Protein AF-A0A4Y2AWJ6-F1 (afdb_monomer)

Secondary structure (DSSP, 8-state):
---PPPHHHHHHHHHHHHHHT-HHHHHHHTT---S-HHHHHHHHHHHHS-TTS---HHHHHHHHHHHHHHHTT--

Sequence (75 aa):
HKHSLPEPVLVSTKKVFRELADKKLLSKGIHGRTQNPNEGFNNCVWERIPKTTFVGINTLKIGVMDAVLCFNDGV

Solvent-accessible surface area (backbone atoms only — not comparable to full-atom values): 4567 Å² total; per-residue (Å²): 123,99,77,68,71,58,64,72,58,44,57,56,49,52,53,53,53,54,61,68,63,31,65,76,63,47,57,64,57,71,73,65,70,57,98,43,61,70,58,51,50,49,50,47,28,37,78,67,49,44,91,90,53,92,73,54,72,67,58,50,53,51,36,47,52,52,24,52,32,57,71,67,70,67,108

Mean predicted aligned error: 10.58 Å

Structure (mmCIF, N/CA/C/O backbone):
data_AF-A0A4Y2AWJ6-F1
#
_entry.id   AF-A0A4Y2AWJ6-F1
#
loop_
_atom_site.group_PDB
_atom_site.id
_atom_site.type_symbol
_atom_site.label_atom_id
_atom_site.label_alt_id
_atom_site.label_comp_id
_atom_site.label_asym_id
_atom_site.label_entity_id
_atom_site.label_seq_id
_atom_site.pdbx_PDB_ins_code
_atom_site.Cartn_x
_atom_site.Cartn_y
_atom_site.Cartn_z
_atom_site.occupancy
_atom_site.B_iso_or_equiv
_atom_site.auth_seq_id
_atom_site.auth_comp_id
_atom_site.auth_asym_id
_atom_site.auth_atom_id
_atom_site.pdbx_PDB_model_num
ATOM 1 N N . HIS A 1 1 ? 27.034 -19.213 -18.605 1.00 51.88 1 HIS A N 1
ATOM 2 C CA . HIS A 1 1 ? 25.919 -19.476 -17.670 1.00 51.88 1 HIS A CA 1
ATOM 3 C C . HIS A 1 1 ? 25.277 -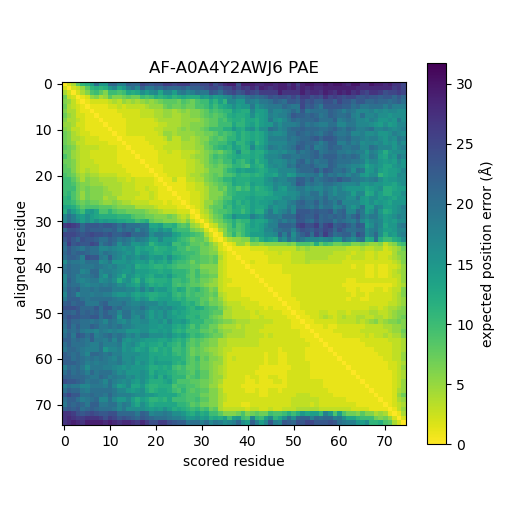20.793 -18.096 1.00 51.88 1 HIS A C 1
ATOM 5 O O . HIS A 1 1 ? 24.979 -20.926 -19.274 1.00 51.88 1 HIS A O 1
ATOM 11 N N . LYS A 1 2 ? 25.176 -21.800 -17.217 1.00 61.03 2 LYS A N 1
ATOM 12 C CA . LYS A 1 2 ? 24.913 -23.204 -17.618 1.00 61.03 2 LYS A CA 1
ATOM 13 C C . LYS A 1 2 ? 23.477 -23.464 -18.120 1.00 61.03 2 LYS A C 1
ATOM 15 O O . LYS A 1 2 ? 23.230 -24.507 -18.709 1.00 61.03 2 LYS A O 1
ATOM 20 N N . HIS A 1 3 ? 22.573 -22.492 -17.962 1.00 71.06 3 HIS A N 1
ATOM 21 C CA . HIS A 1 3 ? 21.181 -22.545 -18.422 1.00 71.06 3 HIS A CA 1
ATOM 22 C C . HIS A 1 3 ? 20.735 -21.170 -18.940 1.00 71.06 3 HIS A C 1
ATOM 24 O O . HIS A 1 3 ? 20.098 -20.399 -18.224 1.00 71.06 3 HIS A O 1
ATOM 30 N N . SER A 1 4 ? 21.136 -20.819 -20.162 1.00 80.00 4 SER A N 1
ATOM 31 C CA . SER A 1 4 ? 20.552 -19.671 -20.865 1.00 80.00 4 SER A CA 1
ATOM 32 C C . SER A 1 4 ? 19.156 -20.040 -21.364 1.00 80.00 4 SER A C 1
ATOM 34 O O . SER A 1 4 ? 18.926 -21.184 -21.759 1.00 80.00 4 SER A O 1
ATOM 36 N N . LEU A 1 5 ? 18.232 -19.077 -21.360 1.00 87.00 5 LEU A N 1
ATOM 37 C CA . LEU A 1 5 ? 16.942 -19.259 -22.024 1.00 87.00 5 LEU A CA 1
ATOM 38 C C . LEU A 1 5 ? 17.170 -19.600 -23.506 1.00 87.00 5 LEU A C 1
ATOM 40 O O . LEU A 1 5 ? 18.107 -19.058 -24.102 1.00 87.00 5 LEU A O 1
ATOM 44 N N . PRO A 1 6 ? 16.328 -20.456 -24.113 1.00 92.44 6 PRO A N 1
ATOM 45 C CA . PRO A 1 6 ? 16.378 -20.691 -25.549 1.00 92.44 6 PRO A CA 1
ATOM 46 C C . PRO A 1 6 ? 16.303 -19.366 -26.315 1.00 92.44 6 PRO A C 1
ATOM 48 O O . PRO A 1 6 ? 15.495 -18.501 -25.973 1.00 92.44 6 PRO A O 1
ATOM 51 N N . GLU A 1 7 ? 17.112 -19.222 -27.366 1.00 91.00 7 GLU A N 1
ATOM 52 C CA . GLU A 1 7 ? 17.222 -17.982 -28.151 1.00 91.00 7 GLU A CA 1
ATOM 53 C C . GLU A 1 7 ? 15.857 -17.392 -28.565 1.00 91.00 7 GLU A C 1
ATOM 55 O O . GLU A 1 7 ? 15.643 -16.196 -28.357 1.00 91.00 7 GLU A O 1
ATOM 60 N N . PRO A 1 8 ? 14.867 -18.186 -29.029 1.00 92.06 8 PRO A N 1
ATOM 61 C CA . PRO A 1 8 ? 13.555 -17.642 -29.387 1.00 92.06 8 PRO A CA 1
ATOM 62 C C . PRO A 1 8 ? 12.815 -17.003 -28.204 1.00 92.06 8 PRO A C 1
ATOM 64 O O . PRO A 1 8 ? 12.144 -15.980 -28.358 1.00 92.06 8 PRO A O 1
ATOM 67 N N . VAL A 1 9 ? 12.959 -17.578 -27.005 1.00 91.94 9 VAL A N 1
ATOM 68 C CA . VAL A 1 9 ? 12.358 -17.056 -25.769 1.00 91.94 9 VAL A CA 1
ATOM 69 C C . VAL A 1 9 ? 13.050 -15.760 -25.371 1.00 91.94 9 VAL A C 1
ATOM 71 O O . VAL A 1 9 ? 12.384 -14.785 -25.023 1.00 91.94 9 VAL A O 1
ATOM 74 N N . LEU A 1 10 ? 14.379 -15.719 -25.473 1.00 92.06 10 LEU A N 1
ATOM 75 C CA . LEU A 1 10 ? 15.169 -14.541 -25.141 1.00 92.06 10 LEU A CA 1
ATOM 76 C C . LEU A 1 10 ? 14.851 -13.370 -26.076 1.00 92.06 10 LEU A C 1
ATOM 78 O O . LEU A 1 10 ? 14.605 -12.266 -25.597 1.00 92.06 10 LEU A O 1
ATOM 82 N N . VAL A 1 11 ? 14.782 -13.609 -27.387 1.00 92.19 11 VAL A N 1
ATOM 83 C CA . VAL A 1 11 ? 14.408 -12.593 -28.385 1.00 92.19 11 VAL A CA 1
ATOM 84 C C . VAL A 1 11 ? 13.001 -12.053 -28.120 1.00 92.19 11 VAL A C 1
ATOM 86 O O . VAL A 1 11 ? 12.810 -10.834 -28.079 1.00 92.19 11 VAL A O 1
ATOM 89 N N . SER A 1 12 ? 12.038 -12.942 -27.864 1.00 91.19 12 SER A N 1
ATOM 90 C CA . SER A 1 12 ? 10.650 -12.560 -27.573 1.00 91.19 12 SER A CA 1
ATOM 91 C C . SER A 1 12 ? 10.549 -11.725 -26.292 1.00 91.19 12 SER A C 1
ATOM 93 O O . SER A 1 12 ? 9.941 -10.656 -26.280 1.00 91.19 12 SER A O 1
ATOM 95 N N . THR A 1 13 ? 11.221 -12.159 -25.226 1.00 92.12 13 THR A N 1
ATOM 96 C CA . THR A 1 13 ? 11.190 -11.501 -23.911 1.00 92.12 13 THR A CA 1
ATOM 97 C C . THR A 1 13 ? 11.931 -10.165 -23.931 1.00 92.12 13 THR A C 1
ATOM 99 O O . THR A 1 13 ? 11.465 -9.175 -23.370 1.00 92.12 13 THR A O 1
ATOM 102 N N . LYS A 1 14 ? 13.066 -10.087 -24.633 1.00 93.38 14 LYS A N 1
ATOM 103 C CA . LYS A 1 14 ? 13.875 -8.866 -24.753 1.00 93.38 14 LYS A CA 1
ATOM 1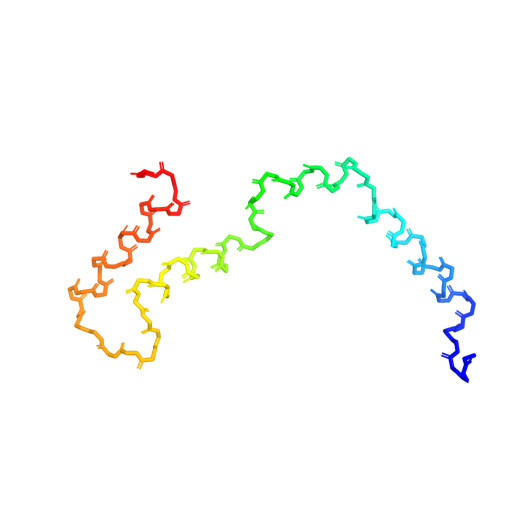04 C C . LYS A 1 14 ? 13.114 -7.732 -25.435 1.00 93.38 14 LYS A C 1
ATOM 106 O O . LYS A 1 14 ? 13.313 -6.574 -25.069 1.00 93.38 14 LYS A O 1
ATOM 111 N N . LYS A 1 15 ? 12.249 -8.047 -26.404 1.00 91.94 15 LYS A N 1
ATOM 112 C CA . LYS A 1 15 ? 11.361 -7.058 -27.028 1.00 91.94 15 LYS A CA 1
ATOM 113 C C . LYS A 1 15 ? 10.406 -6.455 -25.994 1.00 91.94 15 LYS A C 1
ATOM 115 O O . LYS A 1 15 ? 10.402 -5.239 -25.830 1.00 91.94 15 LYS A O 1
ATOM 120 N N . VAL A 1 16 ? 9.702 -7.301 -25.241 1.00 92.94 16 VAL A N 1
ATOM 121 C CA . VAL A 1 16 ? 8.768 -6.874 -24.184 1.00 92.94 16 VAL A CA 1
ATOM 122 C C . VAL A 1 16 ? 9.477 -6.023 -23.129 1.00 92.94 16 VAL A C 1
ATOM 124 O O . VAL A 1 16 ? 9.006 -4.947 -22.781 1.00 92.94 16 VAL A O 1
ATOM 127 N N . PHE A 1 17 ? 10.657 -6.445 -22.667 1.00 90.88 17 PHE A N 1
ATOM 128 C CA . PHE A 1 17 ? 11.430 -5.673 -21.690 1.00 90.88 17 PHE A CA 1
ATOM 129 C C . PHE A 1 17 ? 11.817 -4.279 -22.191 1.00 90.88 17 PHE A C 1
ATOM 131 O O . PHE A 1 17 ? 11.778 -3.323 -21.423 1.00 90.88 17 PHE A O 1
ATOM 138 N N . ARG A 1 18 ? 12.191 -4.143 -23.469 1.00 93.38 18 ARG A N 1
ATOM 139 C CA . ARG A 1 18 ? 12.523 -2.835 -24.055 1.00 93.38 18 ARG A CA 1
ATOM 140 C C . ARG A 1 18 ? 11.308 -1.920 -24.141 1.00 93.38 18 ARG A C 1
ATOM 142 O O . ARG A 1 18 ? 11.443 -0.735 -23.868 1.00 93.38 18 ARG A O 1
ATOM 149 N N . GLU A 1 19 ? 10.151 -2.466 -24.500 1.00 91.50 19 GLU A N 1
ATOM 150 C CA . GLU A 1 19 ? 8.890 -1.719 -24.554 1.00 91.50 19 GLU A CA 1
ATOM 151 C C . GLU A 1 19 ? 8.454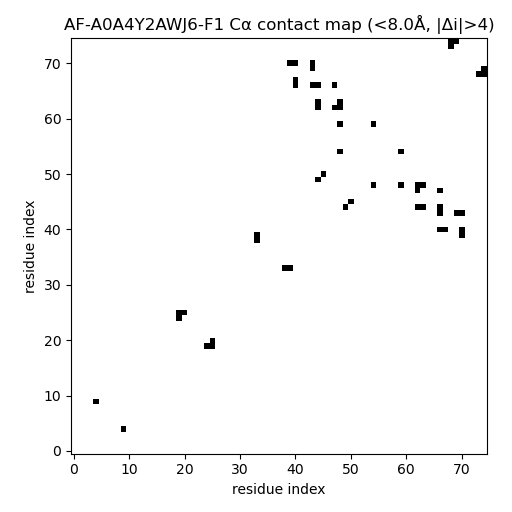 -1.262 -23.154 1.00 91.50 19 GLU A C 1
ATOM 153 O O . GLU A 1 19 ? 8.054 -0.114 -22.976 1.00 91.50 19 GLU A O 1
ATOM 158 N N . LEU A 1 20 ? 8.614 -2.115 -22.137 1.00 87.06 20 LEU A N 1
ATOM 159 C CA . LEU A 1 20 ? 8.334 -1.766 -20.739 1.00 87.06 20 LEU A CA 1
ATOM 160 C C . LEU A 1 20 ? 9.327 -0.749 -20.154 1.00 87.06 20 LEU A C 1
ATOM 162 O O . LEU A 1 20 ? 8.980 -0.015 -19.232 1.00 87.06 20 LEU A O 1
ATOM 166 N N . ALA A 1 21 ? 10.544 -0.680 -20.694 1.00 89.75 21 ALA A N 1
ATOM 167 C CA . ALA A 1 21 ? 11.560 0.300 -20.313 1.00 89.75 21 ALA A CA 1
ATOM 168 C C . ALA A 1 21 ? 11.421 1.650 -21.049 1.00 89.75 21 ALA A C 1
ATOM 170 O O . ALA A 1 21 ? 12.286 2.520 -20.904 1.00 89.75 21 ALA A O 1
ATOM 171 N N . ASP A 1 22 ? 10.366 1.842 -21.849 1.00 92.06 22 ASP A N 1
ATOM 172 C CA . ASP A 1 22 ? 10.125 3.094 -22.560 1.00 92.06 22 ASP A CA 1
ATOM 173 C C . ASP A 1 22 ? 9.963 4.269 -21.580 1.00 92.06 22 ASP A C 1
ATOM 175 O O . ASP A 1 22 ? 9.116 4.264 -20.687 1.00 92.06 22 ASP A O 1
ATOM 179 N N . LYS A 1 23 ? 10.767 5.323 -21.755 1.00 88.25 23 LYS A N 1
ATOM 180 C CA . LYS A 1 23 ? 10.798 6.467 -20.828 1.00 88.25 23 LYS A CA 1
ATOM 181 C C . LYS A 1 23 ? 9.466 7.216 -20.761 1.00 88.25 23 LYS A C 1
ATOM 183 O O . LYS A 1 23 ? 9.155 7.784 -19.719 1.00 88.25 23 LYS A O 1
ATOM 188 N N . LYS A 1 24 ? 8.687 7.233 -21.847 1.00 87.56 24 LYS A N 1
ATOM 189 C CA . LYS A 1 24 ? 7.369 7.883 -21.904 1.00 87.56 24 LYS A CA 1
ATOM 190 C C . LYS A 1 24 ? 6.290 7.022 -21.239 1.00 87.56 24 LYS A C 1
ATOM 192 O O . LYS A 1 24 ? 5.322 7.564 -20.712 1.00 87.56 24 LYS A O 1
ATOM 197 N N . LEU A 1 25 ? 6.440 5.700 -21.248 1.00 84.06 25 LEU A N 1
ATOM 198 C CA . LEU A 1 25 ? 5.631 4.782 -20.453 1.00 84.06 25 LEU A CA 1
ATOM 199 C C . LEU A 1 25 ? 5.962 4.927 -18.963 1.00 84.06 25 LEU A C 1
ATOM 201 O O . LEU A 1 25 ? 5.061 5.148 -18.158 1.00 84.06 25 LEU A O 1
ATOM 205 N N . LEU A 1 26 ? 7.249 4.884 -18.611 1.00 83.06 26 LEU A N 1
ATOM 206 C CA . LEU A 1 26 ? 7.717 5.027 -17.233 1.00 83.06 26 LEU A CA 1
ATOM 207 C C . LEU A 1 26 ? 7.372 6.400 -16.644 1.00 83.06 26 LEU A C 1
ATOM 209 O O . LEU A 1 26 ? 7.001 6.472 -15.476 1.00 83.06 26 LEU A O 1
ATOM 213 N N . SER A 1 27 ? 7.403 7.475 -17.445 1.00 82.56 27 SER A N 1
ATOM 214 C CA . SER A 1 27 ? 7.062 8.825 -16.976 1.00 82.56 27 SER A CA 1
ATOM 215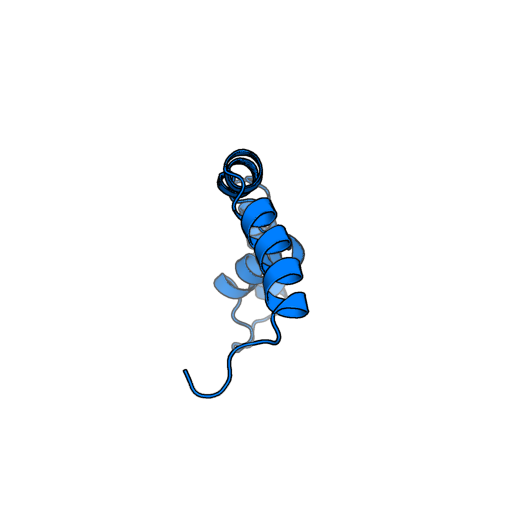 C C . SER A 1 27 ? 5.628 8.959 -16.457 1.00 82.56 27 SER A C 1
ATOM 217 O O . SER A 1 2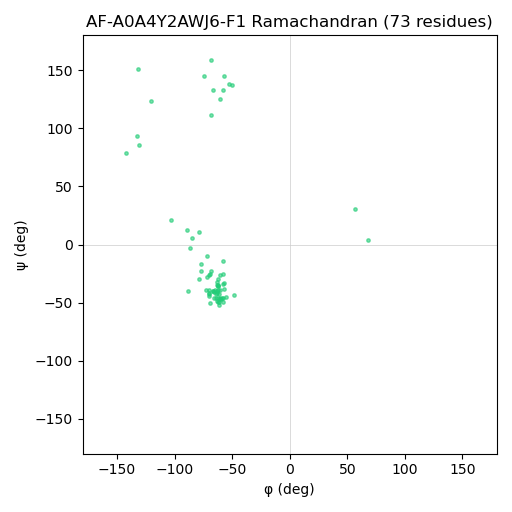7 ? 5.356 9.769 -15.569 1.00 82.56 27 SER A O 1
ATOM 219 N N . LYS A 1 28 ? 4.713 8.114 -16.945 1.00 74.25 28 LYS A N 1
ATOM 220 C CA . LYS A 1 28 ? 3.331 8.038 -16.453 1.00 74.25 28 LYS A CA 1
ATOM 221 C C . LYS A 1 28 ? 3.240 7.405 -15.064 1.00 74.25 28 LYS A C 1
ATOM 223 O O . LYS A 1 28 ? 2.340 7.753 -14.311 1.00 74.25 28 LYS A O 1
ATOM 228 N N . GLY A 1 29 ? 4.177 6.522 -14.712 1.00 66.00 29 GLY A N 1
ATOM 229 C CA . GLY A 1 29 ? 4.273 5.916 -13.380 1.00 66.00 29 GLY A CA 1
ATOM 230 C C . GLY A 1 29 ? 4.873 6.840 -12.314 1.00 66.00 29 GLY A C 1
ATOM 231 O O . GLY A 1 29 ? 4.690 6.591 -11.128 1.00 66.00 29 GLY A O 1
ATOM 232 N N . ILE A 1 30 ? 5.544 7.930 -12.711 1.00 67.06 30 ILE A N 1
ATOM 233 C CA . ILE A 1 30 ? 6.196 8.876 -11.780 1.00 67.06 30 ILE A CA 1
ATOM 234 C C . ILE A 1 30 ? 5.163 9.666 -10.959 1.00 67.06 30 ILE A C 1
ATOM 236 O O . ILE A 1 30 ? 5.459 10.113 -9.858 1.00 67.06 30 ILE A O 1
ATOM 240 N N . HIS A 1 31 ? 3.924 9.779 -11.447 1.00 63.34 31 HIS A N 1
ATOM 241 C CA . HIS A 1 31 ? 2.834 10.456 -10.737 1.00 63.34 31 HIS A CA 1
ATOM 242 C C . HIS A 1 31 ? 2.200 9.601 -9.625 1.00 63.34 31 HIS A C 1
ATOM 244 O O . HIS A 1 31 ? 1.147 9.961 -9.106 1.00 63.34 31 HIS A O 1
ATOM 250 N N . GLY A 1 32 ? 2.813 8.468 -9.261 1.00 53.12 32 GLY A N 1
ATOM 251 C CA . GLY A 1 32 ? 2.611 7.836 -7.956 1.00 53.12 32 GLY A CA 1
ATOM 252 C C . GLY A 1 32 ? 1.228 7.244 -7.689 1.00 53.12 32 GLY A C 1
ATOM 253 O O . GLY A 1 32 ? 1.006 6.725 -6.599 1.00 53.12 32 GLY A O 1
ATOM 254 N N . ARG A 1 33 ? 0.297 7.252 -8.652 1.00 60.28 33 ARG A N 1
ATOM 255 C CA . ARG A 1 33 ? -0.922 6.454 -8.514 1.00 60.28 33 ARG A CA 1
ATOM 256 C C . ARG A 1 33 ? -0.514 4.992 -8.601 1.00 60.28 33 ARG A C 1
ATOM 258 O O . ARG A 1 33 ? -0.038 4.533 -9.640 1.00 60.28 33 ARG A O 1
ATOM 265 N N . THR A 1 34 ? -0.633 4.291 -7.479 1.00 58.09 34 THR A N 1
ATOM 266 C CA . THR A 1 34 ? -0.346 2.863 -7.383 1.00 58.09 34 THR A CA 1
ATOM 267 C C . THR A 1 34 ? -1.085 2.126 -8.497 1.00 58.09 34 THR A C 1
ATOM 269 O O . THR A 1 34 ? -2.250 2.402 -8.780 1.00 58.09 34 THR A O 1
ATOM 272 N N . GLN A 1 35 ? -0.411 1.164 -9.138 1.00 61.41 35 GLN A N 1
ATOM 273 C CA . GLN A 1 35 ? -1.018 0.321 -10.181 1.00 61.41 35 GLN A CA 1
ATOM 274 C C . GLN A 1 35 ? -2.252 -0.449 -9.668 1.00 61.41 35 GLN A C 1
ATOM 276 O O . GLN A 1 35 ? -3.042 -0.952 -10.462 1.00 61.41 35 GLN A O 1
ATOM 281 N N . ASN A 1 36 ? -2.434 -0.500 -8.344 1.00 81.69 36 ASN A N 1
ATOM 282 C CA . ASN A 1 36 ? -3.554 -1.110 -7.655 1.00 81.69 36 ASN A CA 1
ATOM 283 C C . ASN A 1 36 ? -4.110 -0.160 -6.569 1.00 81.69 36 ASN A C 1
ATOM 285 O O . ASN A 1 36 ? -3.634 -0.180 -5.429 1.00 81.69 36 ASN A O 1
ATOM 289 N N . PRO A 1 37 ? -5.134 0.656 -6.886 1.00 82.69 37 PRO A N 1
ATOM 290 C CA . PRO A 1 37 ? -5.770 1.551 -5.917 1.00 82.69 37 PRO A CA 1
ATOM 291 C C . PRO A 1 37 ? -6.309 0.809 -4.693 1.00 82.69 37 PRO A C 1
ATOM 293 O O . PRO A 1 37 ? -6.251 1.332 -3.582 1.00 82.69 37 PRO A O 1
ATOM 296 N N . ASN A 1 38 ? -6.772 -0.434 -4.884 1.00 88.88 38 ASN A N 1
ATOM 297 C CA . ASN A 1 38 ? -7.271 -1.248 -3.786 1.00 88.88 38 ASN A CA 1
ATOM 298 C C . ASN A 1 38 ? -6.173 -1.571 -2.793 1.00 88.88 38 ASN A C 1
ATOM 300 O O . ASN A 1 38 ? -6.480 -1.566 -1.619 1.00 88.88 38 ASN A O 1
ATOM 304 N N . GLU A 1 39 ? -4.942 -1.859 -3.224 1.00 88.50 39 GLU A N 1
ATOM 305 C CA . GLU A 1 39 ? -3.806 -2.136 -2.332 1.00 88.50 39 GLU A CA 1
ATOM 306 C C . GLU A 1 39 ? -3.306 -0.869 -1.639 1.00 88.50 39 GLU A C 1
ATOM 308 O O . GLU A 1 39 ? -3.044 -0.902 -0.440 1.00 88.50 39 GLU A O 1
ATOM 313 N N . GLY A 1 40 ? -3.270 0.260 -2.354 1.00 88.44 40 GLY A N 1
ATOM 314 C CA . GLY A 1 40 ? -2.912 1.554 -1.769 1.00 88.44 40 GLY A CA 1
ATOM 315 C C . GLY A 1 40 ? -3.877 1.998 -0.664 1.00 88.44 40 GLY A C 1
ATOM 316 O O . GLY A 1 40 ? -3.439 2.326 0.438 1.00 88.44 40 GLY A O 1
ATOM 317 N N . PHE A 1 41 ? -5.187 1.956 -0.924 1.00 92.12 41 PHE A N 1
ATOM 318 C CA . PHE A 1 41 ? -6.207 2.339 0.062 1.00 92.12 41 PHE A CA 1
ATOM 319 C C . PHE A 1 41 ? -6.142 1.460 1.309 1.00 92.12 41 PHE A C 1
ATOM 321 O O . PHE A 1 41 ? -6.132 1.912 2.448 1.00 92.12 41 PHE A O 1
ATOM 328 N N . ASN A 1 42 ? -6.057 0.168 1.071 1.00 93.38 42 ASN A N 1
ATOM 329 C CA . ASN A 1 42 ? -5.927 -0.839 2.093 1.00 93.38 42 ASN A CA 1
ATOM 330 C C . ASN A 1 42 ? -4.671 -0.629 2.962 1.00 93.38 42 ASN A C 1
ATOM 332 O O . ASN A 1 42 ? -4.784 -0.622 4.185 1.00 93.38 42 ASN A O 1
ATOM 336 N N . ASN A 1 43 ? -3.502 -0.364 2.362 1.00 93.06 43 ASN A N 1
ATOM 337 C CA . ASN A 1 43 ? -2.292 0.000 3.108 1.00 93.06 43 ASN A CA 1
ATOM 338 C C . ASN A 1 43 ? -2.525 1.219 4.016 1.00 93.06 43 ASN A C 1
ATOM 340 O O . ASN A 1 43 ? -2.212 1.168 5.203 1.00 93.06 43 ASN A O 1
ATOM 344 N N . CYS A 1 44 ? -3.179 2.257 3.487 1.00 93.31 44 CYS A N 1
ATOM 345 C CA . CYS A 1 44 ? -3.564 3.460 4.229 1.00 93.31 44 CYS A CA 1
ATOM 346 C C . CYS A 1 44 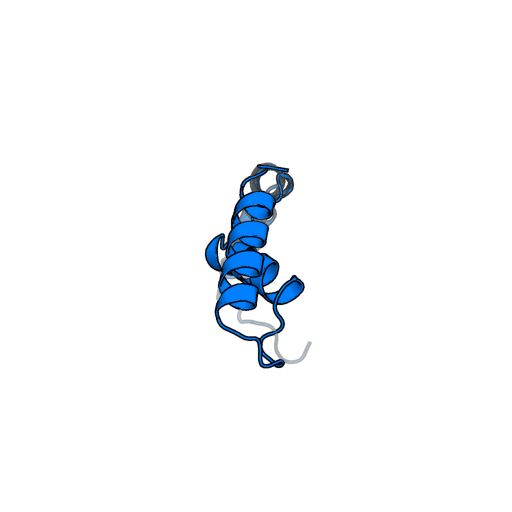? -4.448 3.143 5.457 1.00 93.31 44 CYS A C 1
ATOM 348 O O . CYS A 1 44 ? -4.270 3.738 6.523 1.00 93.31 44 CYS A O 1
ATOM 350 N N . VAL A 1 45 ? -5.368 2.174 5.337 1.00 95.94 45 VAL A N 1
ATOM 351 C CA . VAL A 1 45 ? -6.179 1.670 6.461 1.00 95.94 45 VAL A CA 1
ATOM 352 C C . VAL A 1 45 ? -5.306 0.957 7.495 1.00 95.94 45 VAL A C 1
ATOM 354 O O . VAL A 1 45 ? -5.455 1.207 8.688 1.00 95.94 45 VAL A O 1
ATOM 357 N N . TRP A 1 46 ? -4.390 0.080 7.082 1.00 96.31 46 TRP A N 1
ATOM 358 C CA . TRP A 1 46 ? -3.619 -0.747 8.023 1.00 96.31 46 TRP A CA 1
ATOM 359 C C . TRP A 1 46 ? -2.490 -0.015 8.739 1.00 96.31 46 TRP A C 1
ATOM 361 O O . TRP A 1 46 ? -2.127 -0.425 9.839 1.00 96.31 46 TRP A O 1
ATOM 371 N N . GLU A 1 47 ? -1.988 1.079 8.170 1.00 95.12 47 GLU A N 1
ATOM 372 C CA . GLU A 1 47 ? -1.093 2.011 8.869 1.00 95.12 47 GLU A CA 1
ATOM 373 C C . GLU A 1 47 ? -1.778 2.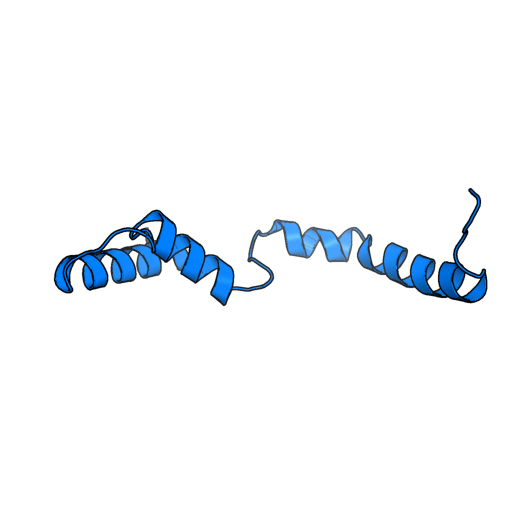675 10.074 1.00 95.12 47 GLU A C 1
ATOM 375 O O . GLU A 1 47 ? -1.132 2.935 11.086 1.00 95.12 47 GLU A O 1
ATOM 380 N N . ARG A 1 48 ? -3.096 2.907 9.995 1.00 94.69 48 ARG A N 1
ATOM 381 C CA . ARG A 1 48 ? -3.904 3.489 11.083 1.00 94.69 48 ARG A CA 1
ATOM 382 C C . ARG A 1 48 ? -4.455 2.436 12.033 1.00 94.69 48 ARG A C 1
ATOM 384 O O . ARG A 1 48 ? -4.529 2.659 13.238 1.00 94.69 48 ARG A O 1
ATOM 391 N N . ILE A 1 49 ? -4.890 1.306 11.478 1.00 97.06 49 ILE A N 1
ATOM 392 C CA . ILE A 1 49 ? -5.583 0.232 12.192 1.00 97.06 49 ILE A CA 1
ATOM 393 C C . ILE A 1 49 ? -4.917 -1.106 11.842 1.00 97.06 49 ILE A C 1
ATOM 395 O O . ILE A 1 49 ? -5.339 -1.797 10.904 1.00 97.06 49 ILE A O 1
ATOM 399 N N . PRO A 1 50 ? -3.849 -1.488 12.564 1.00 95.94 50 PRO A N 1
ATOM 400 C CA . PRO A 1 50 ? -3.113 -2.707 12.264 1.00 95.94 50 PRO A CA 1
ATOM 401 C C . PRO A 1 50 ? -4.007 -3.948 12.322 1.00 95.94 50 PRO A C 1
ATOM 403 O O . PRO A 1 50 ? -4.726 -4.169 13.296 1.00 95.94 50 PRO A O 1
ATOM 406 N N . LYS A 1 51 ? -3.909 -4.820 11.308 1.00 94.81 51 LYS A N 1
ATOM 407 C CA . LYS A 1 51 ? -4.683 -6.082 11.228 1.00 94.81 51 LYS A CA 1
ATOM 408 C C . LYS A 1 51 ? -4.464 -7.011 12.421 1.00 94.81 51 LYS A C 1
ATOM 410 O O . LYS A 1 51 ? -5.284 -7.879 12.695 1.00 94.81 51 LYS A O 1
ATOM 415 N N . THR A 1 52 ? -3.314 -6.876 13.068 1.00 96.56 52 THR A N 1
ATOM 416 C CA . THR A 1 52 ? -2.854 -7.728 14.164 1.00 96.56 52 THR A CA 1
ATOM 417 C C . THR A 1 52 ? -3.352 -7.257 15.526 1.00 96.56 52 THR A C 1
ATOM 419 O O . THR A 1 52 ? -3.087 -7.918 16.527 1.00 96.56 52 THR A O 1
ATOM 422 N N . THR A 1 53 ? -4.063 -6.129 15.586 1.00 95.12 53 THR A N 1
ATOM 423 C CA . THR A 1 53 ? -4.517 -5.520 16.833 1.00 95.12 53 THR A CA 1
ATOM 424 C C . THR A 1 53 ? -6.035 -5.427 16.840 1.00 95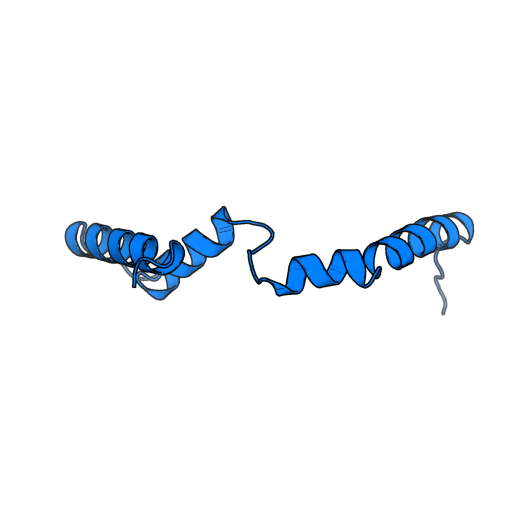.12 53 THR A C 1
ATOM 426 O O . THR A 1 53 ? -6.645 -4.833 15.954 1.00 95.12 53 THR A O 1
ATOM 429 N N . PHE A 1 54 ? -6.662 -6.007 17.863 1.00 96.81 54 PHE A N 1
ATOM 430 C CA . PHE A 1 54 ? -8.095 -5.840 18.067 1.00 96.81 54 PHE A CA 1
ATOM 431 C C . PHE A 1 54 ? -8.412 -4.382 18.416 1.00 96.81 54 PHE A C 1
ATOM 433 O O . PHE A 1 54 ? -7.789 -3.796 19.301 1.00 96.81 54 PHE A O 1
ATOM 440 N N . VAL A 1 55 ? -9.424 -3.824 17.756 1.00 96.38 55 VAL A N 1
ATOM 441 C CA . VAL A 1 55 ? -9.974 -2.503 18.062 1.00 96.38 55 VAL A CA 1
ATOM 442 C C . VAL A 1 55 ? -11.495 -2.576 18.156 1.00 96.38 55 VAL A C 1
ATOM 444 O O . VAL A 1 55 ? -12.140 -3.390 17.494 1.00 96.38 55 VAL A O 1
ATOM 447 N N . GLY A 1 56 ? -12.086 -1.700 18.967 1.00 98.00 56 GLY A N 1
ATOM 448 C CA . GLY A 1 56 ? -13.539 -1.560 19.033 1.00 98.00 56 GLY A CA 1
ATOM 449 C C . GLY A 1 56 ? -14.129 -0.975 17.744 1.00 98.00 56 GLY A C 1
ATOM 450 O O . GLY A 1 56 ? -13.453 -0.276 16.988 1.00 98.00 56 GLY A O 1
ATOM 451 N N . ILE A 1 57 ? -15.427 -1.204 17.517 1.00 97.69 57 ILE A N 1
ATOM 452 C CA . ILE A 1 57 ? -16.124 -0.787 16.286 1.00 97.69 57 ILE A CA 1
ATOM 453 C C . ILE A 1 57 ? -16.049 0.724 16.017 1.00 97.69 57 ILE A C 1
ATOM 455 O O . ILE A 1 57 ? -15.967 1.141 14.864 1.00 97.69 57 ILE A O 1
ATOM 459 N N . ASN A 1 58 ? -16.048 1.555 17.062 1.00 98.25 58 ASN A N 1
ATOM 460 C CA . ASN A 1 58 ? -15.956 3.009 16.907 1.00 98.25 58 ASN A CA 1
ATOM 461 C C . ASN A 1 58 ? -14.564 3.431 16.425 1.00 98.25 58 ASN A C 1
ATOM 463 O O . ASN A 1 58 ? -14.458 4.208 15.480 1.00 98.25 58 ASN A O 1
ATOM 467 N N . THR A 1 59 ? -13.506 2.863 17.008 1.00 97.75 59 THR A N 1
ATOM 468 C CA . THR A 1 59 ? -12.122 3.078 16.566 1.00 97.75 59 THR A CA 1
ATOM 469 C C . THR A 1 59 ? -11.923 2.598 15.131 1.00 97.75 59 THR A C 1
ATOM 471 O O . THR A 1 59 ? -11.336 3.319 14.330 1.00 97.75 59 THR A O 1
ATOM 474 N N . LEU A 1 60 ? -12.480 1.430 14.779 1.00 97.19 60 LEU A N 1
ATOM 475 C CA . LEU A 1 60 ? -12.442 0.911 13.411 1.00 97.19 60 LEU A CA 1
ATOM 476 C C . LEU A 1 60 ? -13.075 1.898 12.418 1.00 97.19 60 LEU A C 1
ATOM 478 O O . LEU A 1 60 ? -12.462 2.238 11.411 1.00 97.19 60 LEU A O 1
ATOM 482 N N . LYS A 1 61 ? -14.284 2.393 12.712 1.00 97.88 61 LYS A N 1
ATOM 483 C CA . LYS A 1 61 ? -14.988 3.358 11.853 1.00 97.88 61 LYS A CA 1
ATOM 484 C C . LYS A 1 61 ? -14.194 4.650 11.669 1.00 97.88 61 LYS A C 1
ATOM 486 O O . LYS A 1 61 ? -14.060 5.113 10.542 1.00 97.88 61 LYS A O 1
ATOM 491 N N . ILE A 1 62 ? -13.666 5.213 12.757 1.00 97.62 62 ILE A N 1
ATOM 492 C CA . ILE A 1 62 ? -12.889 6.459 12.714 1.00 97.62 62 ILE A CA 1
ATOM 493 C C . ILE A 1 62 ? -11.618 6.270 11.883 1.00 97.62 62 ILE A C 1
ATOM 495 O O . ILE A 1 62 ? -11.374 7.060 10.978 1.00 97.62 62 ILE A O 1
ATOM 499 N N . GLY A 1 63 ? -10.850 5.203 12.124 1.00 96.81 63 GLY A N 1
ATOM 500 C CA . GLY A 1 63 ? -9.616 4.951 11.379 1.00 96.81 63 GLY A CA 1
ATOM 501 C C . GLY A 1 63 ? -9.852 4.708 9.885 1.00 96.81 63 GLY A C 1
ATOM 502 O O . GLY A 1 63 ? -9.048 5.137 9.062 1.00 96.81 63 GLY A O 1
ATOM 503 N N . VAL A 1 64 ? -10.967 4.066 9.511 1.00 96.44 64 VAL A N 1
ATOM 504 C CA . VAL A 1 64 ? -11.323 3.877 8.096 1.00 96.44 64 VAL A CA 1
ATOM 505 C C . VAL A 1 64 ? -11.720 5.208 7.458 1.00 96.44 64 VAL A C 1
ATOM 507 O O . VAL A 1 64 ? -11.298 5.481 6.339 1.00 96.44 64 VAL A O 1
ATOM 510 N N . MET A 1 65 ? -12.485 6.059 8.152 1.00 96.50 65 MET A N 1
ATOM 511 C CA . MET A 1 65 ? -12.820 7.397 7.644 1.00 96.50 65 MET A CA 1
ATOM 512 C C . MET A 1 65 ? -11.572 8.274 7.475 1.00 96.50 65 MET A C 1
ATOM 514 O O . MET A 1 65 ? -11.438 8.933 6.449 1.00 96.50 65 MET A O 1
ATOM 518 N N . ASP A 1 66 ? -10.633 8.229 8.421 1.00 95.94 66 ASP A N 1
ATOM 519 C CA . ASP A 1 66 ? -9.354 8.944 8.320 1.00 95.94 66 ASP A CA 1
ATOM 520 C C . ASP A 1 66 ? -8.499 8.441 7.139 1.00 95.94 66 ASP A C 1
ATOM 522 O O . ASP A 1 66 ? -7.930 9.234 6.389 1.00 95.94 66 ASP A O 1
ATOM 526 N N . ALA A 1 67 ? -8.479 7.124 6.893 1.00 95.00 67 ALA A N 1
ATOM 527 C CA . ALA A 1 67 ? -7.833 6.548 5.712 1.00 95.00 67 ALA A CA 1
ATOM 528 C C . ALA A 1 67 ? -8.485 7.019 4.400 1.00 95.00 67 ALA A C 1
ATOM 530 O O . ALA A 1 67 ? -7.783 7.304 3.434 1.00 95.00 67 ALA A O 1
ATOM 531 N N . VAL A 1 68 ? -9.819 7.135 4.359 1.00 95.12 68 VAL A N 1
ATOM 532 C CA . VAL A 1 68 ? -10.551 7.663 3.193 1.00 95.12 68 VAL A CA 1
ATOM 533 C C . VAL A 1 68 ? -10.193 9.125 2.930 1.00 95.12 68 VAL A C 1
ATOM 535 O O . VAL A 1 68 ? -9.988 9.482 1.772 1.00 95.12 68 VAL A O 1
ATOM 538 N N . LEU A 1 69 ? -10.102 9.957 3.972 1.00 94.62 69 LEU A N 1
ATOM 539 C CA . LEU A 1 69 ? -9.712 11.362 3.832 1.00 94.62 69 LEU A CA 1
ATOM 540 C C . LEU A 1 69 ? -8.286 11.489 3.284 1.00 94.62 69 LEU A C 1
ATOM 542 O O . LEU A 1 69 ? -8.071 12.175 2.290 1.00 94.62 69 LEU A O 1
ATOM 546 N N . CYS A 1 70 ? -7.333 10.765 3.875 1.00 91.19 70 CYS A N 1
ATOM 547 C CA . CYS A 1 70 ? -5.930 10.804 3.468 1.00 91.19 70 CYS A CA 1
ATOM 548 C C . CYS A 1 70 ? -5.688 10.227 2.065 1.00 91.19 70 CYS A C 1
ATOM 550 O O . CYS A 1 70 ? -4.903 10.783 1.306 1.00 91.19 70 CYS A O 1
ATOM 552 N N . PHE A 1 71 ? -6.364 9.136 1.692 1.00 90.25 71 PHE A N 1
ATOM 553 C CA . PHE A 1 71 ? -6.178 8.506 0.381 1.00 90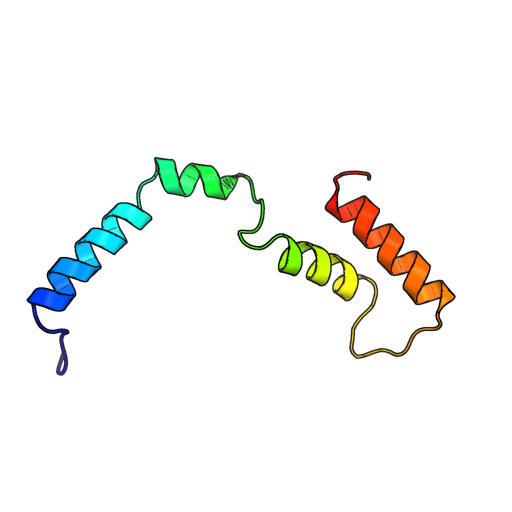.25 71 PHE A CA 1
ATOM 554 C C . PHE A 1 71 ? -6.728 9.346 -0.782 1.00 90.25 71 PHE A C 1
ATOM 556 O O . PHE A 1 71 ? -6.267 9.203 -1.911 1.00 90.25 71 PHE A O 1
ATOM 563 N N . ASN A 1 72 ? -7.727 10.194 -0.523 1.00 89.38 72 ASN A N 1
ATOM 564 C CA . ASN A 1 72 ? -8.385 11.008 -1.546 1.00 89.38 72 ASN A CA 1
ATOM 565 C C . ASN A 1 72 ? -7.937 12.481 -1.533 1.00 89.38 72 ASN A C 1
ATOM 567 O O . ASN A 1 72 ? -8.678 13.327 -2.032 1.00 89.38 72 ASN A O 1
ATOM 571 N N . ASP A 1 73 ? -6.766 12.791 -0.966 1.00 78.44 73 ASP A N 1
ATOM 572 C CA . ASP A 1 73 ? -6.219 14.156 -0.867 1.00 78.44 73 ASP A CA 1
ATOM 573 C C . ASP A 1 73 ? -7.173 15.148 -0.154 1.00 78.44 73 ASP A C 1
ATOM 575 O O . ASP A 1 73 ? -7.218 16.339 -0.458 1.00 78.44 73 ASP A O 1
ATOM 579 N N . GLY A 1 74 ? -7.987 14.645 0.782 1.00 54.78 74 GLY A N 1
ATOM 580 C CA . GLY A 1 74 ? -8.944 15.414 1.587 1.00 54.78 74 GLY A CA 1
ATOM 581 C C . GLY A 1 74 ? -8.371 15.965 2.898 1.00 54.78 74 GLY A C 1
ATOM 582 O O . GLY A 1 74 ? -9.150 16.386 3.756 1.00 54.78 74 GLY A O 1
ATOM 583 N N . VAL A 1 75 ? -7.041 15.921 3.055 1.00 49.00 75 VAL A N 1
ATOM 584 C CA . VAL A 1 75 ? -6.216 16.519 4.124 1.00 49.00 75 VAL A CA 1
ATOM 585 C C . VAL A 1 75 ? -4.937 17.056 3.498 1.00 49.00 75 VAL A C 1
ATOM 587 O O . VAL A 1 75 ? -4.345 16.310 2.688 1.00 49.00 75 VAL A O 1
#

Organism: Araneus ventricosus (NCBI:txid182803)

Foldseek 3Di:
DVDDDPPVVCVVVVVVVVVCVDPVNVVVCVVPPPPDLPVVLVVLLCVQPPPVDDDDPVSSVVSNVVSVCVSVVVD

pLDDT: mean 86.7, std 12.95, range [49.0, 98.25]

Radius of gyration: 20.79 Å; Cα contacts (8 Å, |Δi|>4): 28; chains: 1; bounding box: 42×40×48 Å